Protein AF-A0AAD9RFG1-F1 (afdb_monomer_lite)

pLDDT: mean 76.69, std 13.87, range [43.19, 90.88]

Foldseek 3Di:
DVLVVVLVVVLVVQCPPPPDDLVSNVVSLVVVLVVLVVCLVCLVVVVCPSPVVVVVCCVVPVDDDPSVVVNVVSVVVSVVSCVVCVVSVVVVVDDDPDDDDDPDDDDDD

Radius of gyration: 22.48 Å; chains: 1; bounding box: 61×25×73 Å

Organism: NCBI:txid1348599

Secondary structure (DSSP, 8-state):
-HHHHHHHHHHHHHHT-TT--HHHHHHHHHHHHHHHHHHHHHHHTT--SS-HHHHHHHHHH-PPP-HHHHHHHHHHHHHHHHHHHHHHHHHHHS---------------

Sequence (109 aa):
MVDITAKLNELNLQLQGKGNPAYVLVEELVCFEEKLILFAEDIQSGKLLHFQFLKQYRDKTSATVDTNYFNTVIKKIKDEFADRFEQFMCACAAPPLFTSVSSTRADNM

Structure (mmCIF, N/CA/C/O backbone):
data_AF-A0AAD9RFG1-F1
#
_entry.id   AF-A0AAD9RFG1-F1
#
loop_
_atom_site.group_PDB
_atom_site.id
_atom_site.type_symbol
_atom_site.label_atom_id
_atom_site.label_alt_id
_atom_site.label_comp_id
_atom_site.label_asym_id
_atom_site.label_entity_id
_atom_site.label_seq_id
_atom_site.pdbx_PDB_ins_code
_atom_site.Cartn_x
_atom_site.Cartn_y
_atom_site.Cartn_z
_atom_site.occupancy
_atom_site.B_iso_or_equiv
_atom_site.auth_seq_id
_atom_site.auth_comp_id
_atom_site.auth_asym_id
_atom_site.auth_atom_id
_atom_site.pdbx_PDB_model_num
ATOM 1 N N . MET A 1 1 ? -2.254 -10.567 8.552 1.00 66.69 1 MET A N 1
ATOM 2 C CA . MET A 1 1 ? -1.269 -11.142 7.605 1.00 66.69 1 MET A CA 1
ATOM 3 C C . MET A 1 1 ? -1.923 -11.564 6.295 1.00 66.69 1 MET A C 1
ATOM 5 O O . MET A 1 1 ? -1.438 -11.120 5.269 1.00 66.69 1 MET A O 1
ATOM 9 N N . VAL A 1 2 ? -3.039 -12.313 6.312 1.00 80.44 2 VAL A N 1
ATOM 10 C CA . VAL A 1 2 ? -3.735 -12.796 5.094 1.00 80.44 2 VAL A CA 1
ATOM 11 C C . VAL A 1 2 ? -3.985 -11.704 4.042 1.00 80.44 2 VAL A C 1
ATOM 13 O O . VAL A 1 2 ? -3.655 -11.926 2.883 1.00 80.44 2 VAL A O 1
ATOM 16 N N . ASP A 1 3 ? -4.484 -10.519 4.422 1.00 81.44 3 ASP A N 1
ATOM 17 C CA . ASP A 1 3 ? -4.722 -9.431 3.456 1.00 81.44 3 ASP A CA 1
ATOM 18 C C . ASP A 1 3 ? -3.437 -8.956 2.748 1.00 81.44 3 ASP A C 1
ATOM 20 O O . ASP A 1 3 ? -3.410 -8.832 1.527 1.00 81.44 3 ASP A O 1
ATOM 24 N N . ILE A 1 4 ? -2.354 -8.719 3.503 1.00 79.06 4 ILE A N 1
ATOM 25 C CA . ILE A 1 4 ? -1.070 -8.253 2.946 1.00 79.06 4 ILE A CA 1
ATOM 26 C C . ILE A 1 4 ? -0.481 -9.320 2.024 1.00 79.06 4 ILE A C 1
ATOM 28 O O . ILE A 1 4 ? -0.038 -9.012 0.920 1.00 79.06 4 ILE A O 1
ATOM 32 N N . THR A 1 5 ? -0.513 -10.586 2.442 1.00 83.81 5 THR A N 1
ATOM 33 C CA . THR A 1 5 ? -0.003 -11.694 1.629 1.00 83.81 5 THR A CA 1
ATOM 34 C C . THR A 1 5 ? -0.820 -11.885 0.348 1.00 83.81 5 THR A C 1
ATOM 36 O O . THR A 1 5 ? -0.239 -12.143 -0.704 1.00 83.81 5 THR A O 1
ATOM 39 N N . ALA A 1 6 ? -2.145 -11.708 0.396 1.00 86.69 6 ALA A N 1
ATOM 40 C CA . ALA A 1 6 ? -2.993 -11.764 -0.793 1.00 86.69 6 ALA A CA 1
ATOM 41 C C . ALA A 1 6 ? -2.649 -10.648 -1.792 1.00 86.69 6 ALA A C 1
ATOM 43 O O . ALA A 1 6 ? -2.529 -10.917 -2.987 1.00 86.69 6 ALA A O 1
ATOM 44 N N . LYS A 1 7 ? -2.416 -9.422 -1.303 1.00 81.25 7 LYS A N 1
ATOM 45 C CA . LYS A 1 7 ? -2.021 -8.281 -2.145 1.00 81.25 7 LYS A CA 1
ATOM 46 C C . LYS A 1 7 ? -0.647 -8.452 -2.789 1.00 81.25 7 LYS A C 1
ATOM 48 O O . LYS A 1 7 ? -0.484 -8.132 -3.962 1.00 81.25 7 LYS A O 1
ATOM 53 N N . LEU A 1 8 ? 0.315 -9.016 -2.061 1.00 79.19 8 LEU A N 1
ATOM 54 C CA . LEU A 1 8 ? 1.623 -9.374 -2.618 1.00 79.19 8 LEU A CA 1
ATOM 55 C C . LEU A 1 8 ? 1.518 -10.445 -3.711 1.00 79.19 8 LEU A C 1
ATOM 57 O O . LEU A 1 8 ? 2.215 -10.374 -4.721 1.00 79.19 8 LEU A O 1
ATOM 61 N N . ASN A 1 9 ? 0.646 -11.436 -3.525 1.00 84.06 9 ASN A N 1
ATOM 62 C CA . ASN A 1 9 ? 0.470 -12.497 -4.510 1.00 84.06 9 ASN A CA 1
ATOM 63 C C . ASN A 1 9 ? -0.214 -11.996 -5.791 1.00 84.06 9 ASN A C 1
ATOM 65 O O . ASN A 1 9 ? 0.172 -12.406 -6.881 1.00 84.06 9 ASN A O 1
ATOM 69 N N . GLU A 1 10 ? -1.190 -11.092 -5.666 1.00 83.56 10 GLU A N 1
ATOM 70 C CA . GLU A 1 10 ? -1.838 -10.419 -6.801 1.00 83.56 10 GLU A CA 1
ATOM 71 C C . GLU A 1 10 ? -0.795 -9.736 -7.700 1.00 83.56 10 GLU A C 1
ATOM 73 O O . GLU A 1 10 ? -0.748 -10.009 -8.898 1.00 83.56 10 GLU A O 1
ATOM 78 N N . LEU A 1 11 ? 0.123 -8.966 -7.109 1.00 74.75 11 LEU A N 1
ATOM 79 C CA . LEU A 1 11 ? 1.232 -8.358 -7.844 1.00 74.75 11 LEU A CA 1
ATOM 80 C C . LEU A 1 11 ? 2.156 -9.397 -8.485 1.00 74.75 11 LEU A C 1
ATOM 82 O O . LEU A 1 11 ? 2.520 -9.278 -9.652 1.00 74.75 11 LEU A O 1
ATOM 86 N N . ASN A 1 12 ? 2.571 -10.409 -7.722 1.00 78.81 12 ASN A N 1
ATOM 87 C CA . ASN A 1 12 ? 3.492 -11.427 -8.221 1.00 78.81 12 ASN A CA 1
ATOM 88 C C . ASN A 1 12 ? 2.921 -12.147 -9.457 1.00 78.81 12 ASN A C 1
ATOM 90 O O . ASN A 1 12 ? 3.671 -12.512 -10.358 1.00 78.81 12 ASN A O 1
ATOM 94 N N . LEU A 1 13 ? 1.597 -12.312 -9.529 1.00 81.94 13 LEU A N 1
ATOM 95 C CA . LEU A 1 13 ? 0.913 -12.844 -10.708 1.00 81.94 13 LEU A CA 1
ATOM 96 C C . LEU A 1 13 ? 0.941 -11.867 -11.893 1.00 81.94 13 LEU A C 1
ATOM 98 O O . LEU A 1 13 ? 1.189 -12.305 -13.016 1.00 81.94 13 LEU A O 1
ATOM 102 N N . GLN A 1 14 ? 0.742 -10.564 -11.662 1.00 74.62 14 GLN A N 1
ATOM 103 C CA . GLN A 1 14 ? 0.846 -9.539 -12.712 1.00 74.62 14 GLN A CA 1
ATOM 104 C C . GLN A 1 14 ? 2.267 -9.474 -13.305 1.00 74.62 14 GLN A C 1
ATOM 106 O O . GLN A 1 14 ? 2.431 -9.430 -14.525 1.00 74.62 14 GLN A O 1
ATOM 111 N N . LEU A 1 15 ? 3.299 -9.568 -12.458 1.00 70.94 15 LEU A N 1
ATOM 112 C CA . LEU A 1 15 ? 4.708 -9.560 -12.878 1.00 70.94 15 LEU A CA 1
ATOM 113 C C . LEU A 1 15 ? 5.141 -10.840 -13.615 1.00 70.94 15 LEU A C 1
ATOM 11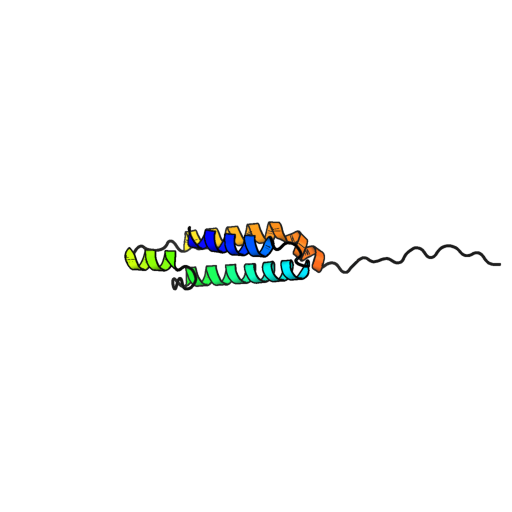5 O O . LEU A 1 15 ? 6.091 -10.811 -14.394 1.00 70.94 15 LEU A O 1
ATOM 119 N N . GLN A 1 16 ? 4.447 -11.963 -13.410 1.00 74.06 16 GLN A N 1
ATOM 120 C CA . GLN A 1 16 ? 4.718 -13.227 -14.109 1.00 74.06 16 GLN A CA 1
ATOM 121 C C . GLN A 1 16 ? 4.189 -13.272 -15.548 1.00 74.06 16 GLN A C 1
ATOM 123 O O . GLN A 1 16 ? 4.438 -14.270 -16.233 1.00 74.06 16 GLN A O 1
ATOM 128 N N . GLY A 1 17 ? 3.458 -12.247 -16.008 1.00 70.12 17 GLY A N 1
ATOM 129 C CA . GLY A 1 17 ? 2.843 -12.195 -17.336 1.00 70.12 17 GLY A CA 1
ATOM 130 C C . GLY A 1 17 ? 3.833 -12.528 -18.457 1.00 70.12 17 GLY A C 1
ATOM 131 O O . GLY A 1 17 ? 4.614 -11.687 -18.903 1.00 70.12 17 GLY A O 1
ATOM 132 N N . LYS A 1 18 ? 3.818 -13.787 -18.915 1.00 57.91 18 LYS A N 1
ATOM 133 C CA . LYS A 1 18 ? 4.684 -14.271 -19.994 1.00 57.91 18 LYS A CA 1
ATOM 134 C C . LYS A 1 18 ? 4.320 -13.536 -21.282 1.00 57.91 18 LYS A C 1
ATOM 136 O O . LYS A 1 18 ? 3.203 -13.675 -21.767 1.00 57.91 18 LYS A O 1
ATOM 141 N N . GLY A 1 19 ? 5.278 -12.802 -21.843 1.00 66.62 19 GLY A N 1
ATOM 142 C CA . GLY A 1 19 ? 5.097 -12.040 -23.083 1.00 66.62 19 GLY A CA 1
ATOM 143 C C . GLY A 1 19 ? 4.798 -10.552 -22.889 1.00 66.62 19 GLY A C 1
ATOM 144 O O . GLY A 1 19 ? 4.578 -9.866 -23.884 1.00 66.62 19 GLY A O 1
ATOM 145 N N . ASN A 1 20 ? 4.823 -10.036 -21.655 1.00 75.94 20 ASN A N 1
ATOM 146 C CA . ASN A 1 20 ? 4.667 -8.602 -21.426 1.00 75.94 20 ASN A CA 1
ATOM 147 C C . ASN A 1 20 ? 5.917 -7.836 -21.898 1.00 75.94 20 ASN A C 1
ATOM 149 O O . ASN A 1 20 ? 7.037 -8.201 -21.527 1.00 75.94 20 ASN A O 1
ATOM 153 N N . PRO A 1 21 ? 5.757 -6.771 -22.703 1.00 76.00 21 PRO A N 1
ATOM 154 C CA . PRO A 1 21 ? 6.871 -5.897 -23.044 1.00 76.00 21 PRO A CA 1
ATOM 155 C C . PRO A 1 21 ? 7.382 -5.179 -21.787 1.00 76.00 21 PRO A C 1
ATOM 157 O O . PRO A 1 21 ? 6.624 -4.923 -20.852 1.00 76.00 21 PRO A O 1
ATOM 160 N N . ALA A 1 22 ? 8.670 -4.824 -21.770 1.00 77.38 22 ALA A N 1
ATOM 161 C CA . ALA A 1 22 ? 9.334 -4.270 -20.585 1.00 77.38 22 ALA A CA 1
ATOM 162 C C . ALA A 1 22 ? 8.635 -3.023 -20.008 1.00 77.38 22 ALA A C 1
ATOM 164 O O . ALA A 1 22 ? 8.614 -2.853 -18.795 1.00 77.38 22 ALA A O 1
ATOM 165 N N . TYR A 1 23 ? 8.011 -2.189 -20.850 1.00 78.62 23 TYR A N 1
ATOM 166 C CA . TYR A 1 23 ? 7.285 -1.003 -20.386 1.00 78.62 23 TYR A CA 1
ATOM 167 C C . TYR A 1 23 ? 6.037 -1.349 -19.552 1.00 78.62 23 TYR A C 1
ATOM 169 O O . TYR A 1 23 ? 5.771 -0.659 -18.578 1.00 78.62 23 TYR A O 1
ATOM 177 N N . VAL A 1 24 ? 5.327 -2.445 -19.861 1.00 81.12 24 VAL A N 1
ATOM 178 C CA . VAL A 1 24 ? 4.171 -2.915 -19.065 1.00 81.12 24 VAL A CA 1
ATOM 179 C C . VAL A 1 24 ? 4.631 -3.374 -17.686 1.00 81.12 24 VAL A C 1
ATOM 181 O O . VAL A 1 24 ? 3.961 -3.126 -16.691 1.00 81.12 24 VAL A O 1
ATOM 184 N N . LEU A 1 25 ? 5.803 -4.013 -17.611 1.00 78.81 25 LEU A N 1
ATOM 185 C CA . LEU A 1 25 ? 6.391 -4.388 -16.327 1.00 78.81 25 LEU A CA 1
ATOM 186 C C . LEU A 1 25 ? 6.741 -3.138 -15.512 1.00 78.81 25 LEU A C 1
ATOM 188 O O . LEU A 1 25 ? 6.383 -3.073 -14.345 1.00 78.81 25 LEU A O 1
ATOM 192 N N . VAL A 1 26 ? 7.371 -2.128 -16.122 1.00 79.56 26 VAL A N 1
ATOM 193 C CA . VAL A 1 26 ? 7.689 -0.857 -15.444 1.00 79.56 26 VAL A CA 1
ATOM 194 C C . VAL A 1 26 ? 6.423 -0.138 -14.960 1.00 79.56 26 VAL A C 1
ATOM 196 O O . VAL A 1 26 ? 6.395 0.317 -13.820 1.00 79.56 26 VAL A O 1
ATOM 199 N N . GLU A 1 27 ? 5.361 -0.081 -15.767 1.00 82.44 27 GLU A N 1
ATOM 200 C CA . GLU A 1 27 ? 4.075 0.507 -15.362 1.00 82.44 27 GLU A CA 1
ATOM 201 C C . GLU A 1 27 ? 3.450 -0.220 -14.161 1.00 82.44 27 GLU A C 1
ATOM 203 O O . GLU A 1 27 ? 3.022 0.431 -13.206 1.00 82.44 27 GLU A O 1
ATOM 208 N N . GLU A 1 28 ? 3.439 -1.557 -14.155 1.00 82.56 28 GLU A N 1
ATOM 209 C CA . GLU A 1 28 ? 2.927 -2.343 -13.021 1.00 82.56 28 GLU A CA 1
ATOM 210 C C . GLU A 1 28 ? 3.781 -2.153 -11.755 1.00 82.56 28 GLU A C 1
ATOM 212 O O . GLU A 1 28 ? 3.233 -2.088 -10.653 1.00 82.56 28 GLU A O 1
ATOM 217 N N . LEU A 1 29 ? 5.107 -2.007 -11.891 1.00 80.94 29 LEU A N 1
ATOM 218 C CA . LEU A 1 29 ? 6.004 -1.720 -10.764 1.00 80.94 29 LEU A CA 1
ATOM 219 C C . LEU A 1 29 ? 5.707 -0.349 -10.140 1.00 80.94 29 LEU A C 1
ATOM 221 O O . LEU A 1 29 ? 5.541 -0.259 -8.922 1.00 80.94 29 LEU A O 1
ATOM 225 N N . VAL A 1 30 ? 5.591 0.696 -10.965 1.00 83.12 30 VAL A N 1
ATOM 226 C CA . VAL A 1 30 ? 5.259 2.058 -10.508 1.00 83.12 30 VAL A CA 1
ATOM 227 C C . VAL A 1 30 ? 3.872 2.080 -9.864 1.00 83.12 30 VAL A C 1
ATOM 229 O O . VAL A 1 30 ? 3.705 2.582 -8.753 1.00 83.12 30 VAL A O 1
ATOM 232 N N . CYS A 1 31 ? 2.881 1.456 -10.507 1.00 86.44 31 CYS A N 1
ATOM 233 C CA . CYS A 1 31 ? 1.524 1.364 -9.971 1.00 86.44 31 CYS A CA 1
ATOM 234 C C . CYS A 1 31 ? 1.487 0.618 -8.627 1.00 86.44 31 CYS A C 1
ATOM 236 O O . CYS A 1 31 ? 0.715 0.965 -7.728 1.00 86.44 31 CYS A O 1
ATOM 238 N N . PHE A 1 32 ? 2.314 -0.415 -8.459 1.00 83.06 32 PHE A N 1
ATOM 239 C CA . PHE A 1 32 ? 2.391 -1.131 -7.193 1.00 83.06 32 PHE A CA 1
ATOM 240 C C . PHE A 1 32 ? 3.010 -0.293 -6.076 1.00 83.06 32 PHE A C 1
ATOM 242 O O . PHE A 1 32 ? 2.506 -0.328 -4.951 1.00 83.06 32 PHE A O 1
ATOM 249 N N . GLU A 1 33 ? 4.050 0.487 -6.371 1.00 84.56 33 GLU A N 1
ATOM 250 C CA . GLU A 1 33 ? 4.629 1.404 -5.390 1.00 84.56 33 GLU A CA 1
ATOM 251 C C . GLU A 1 33 ? 3.580 2.409 -4.881 1.00 84.56 33 GLU A C 1
ATOM 253 O O . GLU A 1 33 ? 3.434 2.593 -3.669 1.00 84.56 33 GLU A O 1
ATOM 258 N N . GLU A 1 34 ? 2.777 2.981 -5.781 1.00 88.44 34 GLU A N 1
ATOM 259 C CA . GLU A 1 34 ? 1.671 3.874 -5.411 1.00 88.44 34 GLU A CA 1
ATOM 260 C C . GLU A 1 34 ? 0.608 3.163 -4.560 1.00 88.44 34 GLU A C 1
ATOM 262 O O . GLU A 1 34 ? 0.138 3.708 -3.555 1.00 88.44 34 GLU A O 1
ATOM 267 N N . LYS A 1 35 ? 0.264 1.911 -4.895 1.00 87.75 35 LYS A N 1
ATOM 268 C CA . LYS A 1 35 ? -0.656 1.094 -4.083 1.00 87.75 35 LYS A CA 1
ATOM 269 C C . LYS A 1 35 ? -0.114 0.854 -2.673 1.00 87.75 35 LYS A C 1
ATOM 271 O O . LYS A 1 35 ? -0.892 0.907 -1.722 1.00 87.75 35 LYS A O 1
ATOM 276 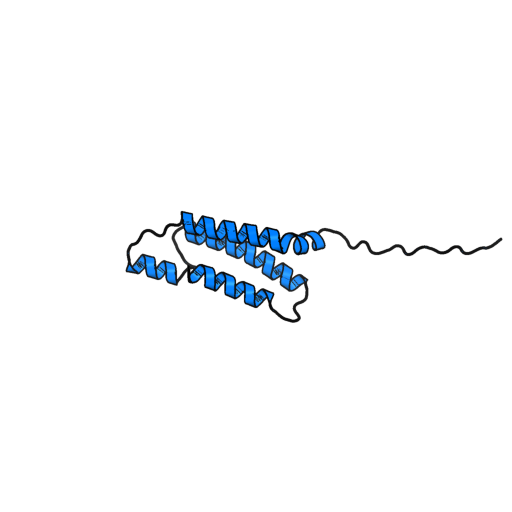N N . LEU A 1 36 ? 1.190 0.612 -2.504 1.00 86.62 36 LEU A N 1
ATOM 277 C CA . LEU A 1 36 ? 1.798 0.442 -1.177 1.00 86.62 36 LEU A CA 1
ATOM 278 C C . LEU A 1 36 ? 1.678 1.710 -0.325 1.00 86.62 36 LEU A C 1
ATOM 280 O O . LEU A 1 36 ? 1.402 1.610 0.873 1.00 86.62 36 LEU A O 1
ATOM 284 N N . ILE A 1 37 ? 1.844 2.886 -0.934 1.00 88.25 37 ILE A N 1
ATOM 285 C CA . ILE A 1 37 ? 1.649 4.177 -0.258 1.00 88.25 37 ILE A CA 1
ATOM 286 C C . ILE A 1 37 ? 0.191 4.309 0.197 1.00 88.25 37 ILE A C 1
ATOM 288 O O . ILE A 1 37 ? -0.068 4.526 1.381 1.00 88.25 37 ILE A O 1
ATOM 292 N N . LEU A 1 38 ? -0.757 4.067 -0.710 1.00 90.88 38 LEU A N 1
ATOM 293 C CA . LEU A 1 38 ? -2.189 4.119 -0.416 1.00 90.88 38 LEU A CA 1
ATOM 294 C C . LEU A 1 38 ? -2.600 3.123 0.683 1.00 90.88 38 LEU A C 1
ATOM 296 O O . LEU A 1 38 ? -3.428 3.432 1.540 1.00 90.88 38 LEU A O 1
ATOM 300 N N . PHE A 1 39 ? -1.992 1.937 0.720 1.00 88.88 39 PHE A N 1
ATOM 301 C CA . PHE A 1 39 ? -2.215 0.963 1.787 1.00 88.88 39 PHE A CA 1
ATOM 302 C C . PHE A 1 39 ? -1.659 1.415 3.136 1.00 88.88 39 PHE A C 1
ATOM 304 O O . PHE A 1 39 ? -2.317 1.205 4.158 1.00 88.88 39 PHE A O 1
ATOM 311 N N . ALA A 1 40 ? -0.480 2.041 3.165 1.00 87.12 40 ALA A N 1
ATOM 312 C CA . ALA A 1 40 ? 0.061 2.606 4.398 1.00 87.12 40 ALA A CA 1
ATOM 313 C C . ALA A 1 40 ? -0.873 3.692 4.959 1.00 87.12 40 ALA A C 1
ATOM 315 O O . ALA A 1 40 ? -1.186 3.677 6.152 1.00 87.12 40 ALA A O 1
ATOM 316 N N . GLU A 1 41 ? -1.378 4.579 4.099 1.00 90.50 41 GLU A N 1
ATOM 317 C CA . GLU A 1 41 ? -2.344 5.619 4.471 1.00 90.50 41 GLU A CA 1
ATOM 318 C C . GLU A 1 41 ? -3.676 5.033 4.965 1.00 90.50 41 GLU A C 1
ATOM 320 O O . GLU A 1 41 ? -4.201 5.466 5.995 1.00 90.50 41 GLU A O 1
ATOM 325 N N . ASP A 1 42 ? -4.212 4.009 4.293 1.00 89.50 42 ASP A N 1
ATOM 326 C CA . ASP A 1 42 ? -5.455 3.341 4.703 1.00 89.50 42 ASP A CA 1
ATOM 327 C C . ASP A 1 42 ? -5.322 2.693 6.093 1.00 89.50 42 ASP A C 1
ATOM 329 O O . ASP A 1 42 ? -6.213 2.841 6.939 1.00 89.50 42 ASP A O 1
ATOM 333 N N . ILE A 1 43 ? -4.182 2.054 6.378 1.00 87.50 43 ILE A N 1
ATOM 334 C CA . ILE A 1 43 ? -3.890 1.478 7.699 1.00 87.50 43 ILE A CA 1
ATOM 335 C C . ILE A 1 43 ? -3.710 2.566 8.759 1.00 87.50 43 ILE A C 1
ATOM 337 O O . ILE A 1 43 ? -4.265 2.435 9.852 1.00 87.50 43 ILE A O 1
ATOM 341 N N . GLN A 1 44 ? -2.977 3.642 8.460 1.00 87.25 44 GLN A N 1
ATOM 342 C CA . GLN A 1 44 ? -2.781 4.757 9.397 1.00 87.25 44 GLN A CA 1
ATOM 343 C C . GLN A 1 44 ? -4.087 5.478 9.721 1.00 87.25 44 GLN A C 1
ATOM 345 O O . GLN A 1 44 ? -4.329 5.829 10.873 1.00 87.25 44 GLN A O 1
ATOM 350 N N . SER A 1 45 ? -4.955 5.650 8.724 1.00 89.00 45 SER A N 1
ATOM 351 C CA . SER A 1 45 ? -6.279 6.240 8.920 1.00 89.00 45 SER A CA 1
ATOM 352 C C . SER A 1 45 ? -7.213 5.349 9.747 1.00 89.00 45 SER A C 1
ATOM 354 O O . SER A 1 45 ? -8.260 5.809 10.204 1.00 89.00 45 SER A O 1
ATOM 356 N N . GLY A 1 46 ? -6.875 4.063 9.900 1.00 85.25 46 GLY A N 1
ATOM 357 C CA . GLY A 1 46 ? -7.697 3.066 10.574 1.00 85.25 46 GLY A CA 1
ATOM 358 C C . GLY A 1 46 ? -8.986 2.712 9.827 1.00 85.25 46 GLY A C 1
ATOM 359 O O . GLY A 1 46 ? -9.791 1.945 10.358 1.00 85.25 46 GLY A O 1
ATOM 360 N N . LYS A 1 47 ? -9.213 3.232 8.612 1.00 88.25 47 LYS A N 1
ATOM 361 C CA . LYS A 1 47 ? -10.430 2.961 7.826 1.00 88.25 47 LYS A CA 1
ATOM 362 C C . LYS A 1 47 ? -10.465 1.522 7.314 1.00 88.25 47 LYS A C 1
ATOM 364 O O . LYS A 1 47 ? -11.542 0.914 7.330 1.00 88.25 47 LYS A O 1
ATOM 369 N N . LEU A 1 48 ? -9.301 0.970 6.958 1.00 88.31 48 LEU A N 1
ATOM 370 C CA . LEU A 1 48 ? -9.122 -0.406 6.480 1.00 88.31 48 LEU A CA 1
ATOM 371 C C . LEU A 1 48 ? -10.021 -0.726 5.271 1.00 88.31 48 LEU A C 1
ATOM 373 O O . LEU A 1 48 ? -10.641 -1.791 5.206 1.00 88.31 48 LEU A O 1
ATOM 377 N N . LEU A 1 49 ? -10.141 0.212 4.329 1.00 89.69 49 LEU A N 1
ATOM 378 C CA . LEU A 1 49 ? -10.946 0.064 3.112 1.00 89.69 49 LEU A CA 1
ATOM 379 C C . LEU A 1 49 ? -10.414 -1.041 2.191 1.00 89.69 49 LEU A C 1
ATOM 381 O O . LEU A 1 49 ? -11.204 -1.723 1.536 1.00 89.69 49 LEU A O 1
ATOM 385 N N . HIS A 1 50 ? -9.098 -1.251 2.176 1.00 87.19 50 HIS A N 1
ATOM 386 C CA . HIS A 1 50 ? -8.425 -2.224 1.310 1.00 87.19 50 HIS A CA 1
ATOM 387 C C . HIS A 1 50 ? -8.078 -3.541 2.017 1.00 87.19 50 HIS A C 1
ATOM 389 O O . HIS A 1 50 ? -7.622 -4.486 1.375 1.00 87.19 50 HIS A O 1
ATOM 395 N N . PHE A 1 51 ? -8.346 -3.625 3.322 1.00 87.31 51 PHE A N 1
ATOM 396 C CA . PHE A 1 51 ?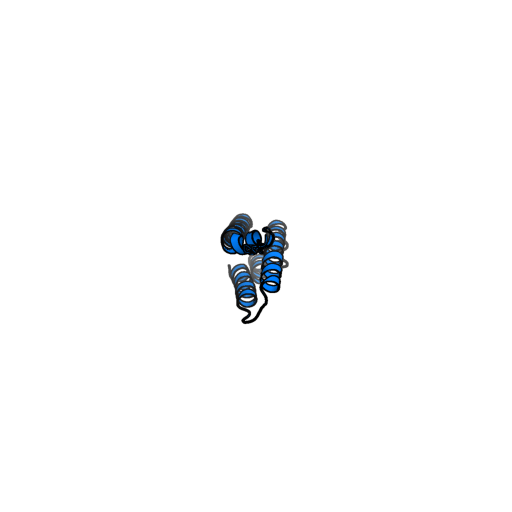 -7.999 -4.751 4.188 1.00 87.31 51 PHE A CA 1
ATOM 397 C C . PHE A 1 51 ?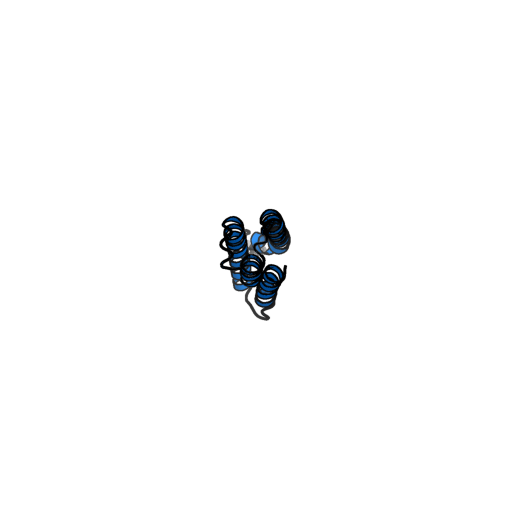 -9.266 -5.378 4.778 1.00 87.31 51 PHE A C 1
ATOM 399 O O . PHE A 1 51 ? -9.572 -5.207 5.958 1.00 87.31 51 PHE A O 1
ATOM 406 N N . GLN A 1 52 ? -10.047 -6.073 3.944 1.00 88.25 52 GLN A N 1
ATOM 407 C CA . GLN A 1 52 ? -11.374 -6.573 4.320 1.00 88.25 52 GLN A CA 1
ATOM 408 C C . GLN A 1 52 ? -11.327 -7.585 5.471 1.00 88.25 52 GLN A C 1
ATOM 410 O O . GLN A 1 52 ? -12.183 -7.518 6.358 1.00 88.25 52 GLN A O 1
ATOM 415 N N . PHE A 1 53 ? -10.343 -8.493 5.503 1.00 87.12 53 PHE A N 1
ATOM 416 C CA . PHE A 1 53 ? -10.254 -9.464 6.599 1.00 87.12 53 PHE A CA 1
ATOM 417 C C . PHE A 1 53 ? -9.812 -8.788 7.899 1.00 87.12 53 PHE A C 1
ATOM 419 O O . PHE A 1 53 ? -10.376 -9.072 8.958 1.00 87.12 53 PHE A O 1
ATOM 426 N N . LEU A 1 54 ? -8.875 -7.840 7.828 1.00 85.62 54 LEU A N 1
ATOM 427 C CA . LEU A 1 54 ? -8.453 -7.039 8.979 1.00 85.62 54 LEU A CA 1
ATOM 428 C C . LEU A 1 54 ? -9.590 -6.168 9.529 1.00 85.62 54 LEU A C 1
ATOM 430 O O . LEU A 1 54 ? -9.790 -6.110 10.743 1.00 85.62 54 LEU A O 1
ATOM 434 N N . LYS A 1 55 ? -10.373 -5.545 8.643 1.00 88.25 55 LYS A N 1
ATOM 435 C CA . LYS A 1 55 ? -11.566 -4.770 8.995 1.00 88.25 55 LYS A CA 1
ATOM 436 C C . LYS A 1 55 ? -12.586 -5.640 9.729 1.00 88.25 55 LYS A C 1
ATOM 438 O O . LYS A 1 55 ? -13.011 -5.289 10.824 1.00 88.25 55 LYS A O 1
ATOM 443 N N . GLN A 1 56 ? -12.907 -6.814 9.181 1.00 88.69 56 GLN A N 1
ATOM 444 C CA . GLN A 1 56 ? -13.821 -7.762 9.827 1.00 88.69 56 GLN A CA 1
ATOM 445 C C . GLN A 1 56 ? -13.300 -8.260 11.179 1.00 88.69 56 GLN A C 1
ATOM 447 O O . GLN A 1 56 ? -14.084 -8.420 12.112 1.00 88.69 56 GLN A O 1
ATOM 452 N N . TYR A 1 57 ? -11.996 -8.524 11.296 1.00 86.75 57 TYR A N 1
ATOM 453 C CA . TYR A 1 57 ? -11.383 -8.953 12.552 1.00 86.75 57 TYR A CA 1
ATOM 454 C C . TYR A 1 57 ? -11.510 -7.878 13.637 1.00 86.75 57 TYR A C 1
ATOM 456 O O . TYR A 1 57 ? -11.938 -8.181 14.754 1.00 86.75 57 TYR A O 1
ATOM 464 N N . ARG A 1 58 ? -11.203 -6.621 13.294 1.00 87.19 58 ARG A N 1
ATOM 465 C CA . ARG A 1 58 ? -11.389 -5.465 14.180 1.00 87.19 58 ARG A CA 1
ATOM 466 C C . ARG A 1 58 ? -12.851 -5.328 14.607 1.00 87.19 58 ARG A C 1
ATOM 468 O O . ARG A 1 58 ? -13.118 -5.228 15.799 1.00 87.19 58 ARG A O 1
ATOM 475 N N . ASP A 1 59 ? -13.779 -5.370 13.653 1.00 88.38 59 ASP A N 1
ATOM 476 C CA . ASP A 1 59 ? -15.209 -5.152 13.908 1.00 88.38 59 ASP A CA 1
ATOM 477 C C . ASP A 1 59 ? -15.825 -6.265 14.777 1.00 88.38 59 ASP A C 1
ATOM 479 O O . ASP A 1 59 ? -16.705 -5.999 15.590 1.00 88.38 59 ASP A O 1
ATO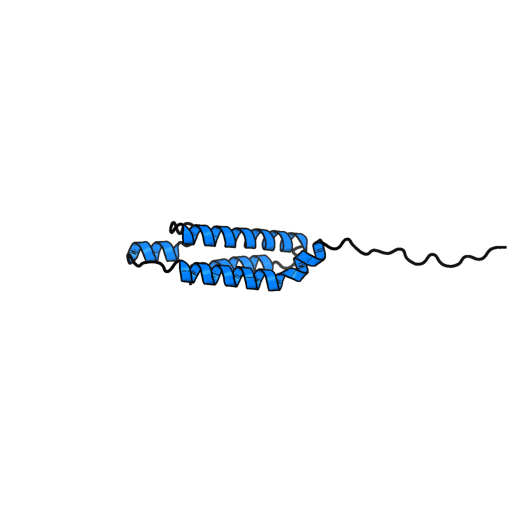M 483 N N . LYS A 1 60 ? -15.345 -7.511 14.646 1.00 88.56 60 LYS A N 1
ATOM 484 C CA . LYS A 1 60 ? -15.818 -8.653 15.451 1.00 88.56 60 LYS A CA 1
ATOM 485 C C . LYS A 1 60 ? -15.212 -8.717 16.850 1.00 88.56 60 LYS A C 1
ATOM 487 O O . LYS A 1 60 ? -15.862 -9.214 17.763 1.00 88.56 60 LYS A O 1
ATOM 492 N N . THR A 1 61 ? -13.964 -8.282 17.004 1.00 86.31 61 THR A N 1
ATOM 493 C CA . THR A 1 61 ? -13.179 -8.539 18.226 1.00 86.31 61 THR A CA 1
ATOM 494 C C . THR A 1 61 ? -13.010 -7.282 19.084 1.00 86.31 61 THR A C 1
ATOM 496 O O . THR A 1 61 ? -12.515 -7.378 20.203 1.00 86.31 61 THR A O 1
ATOM 499 N N . SER A 1 62 ? -13.362 -6.095 18.569 1.00 78.56 62 SER A N 1
ATOM 500 C CA . SER A 1 62 ? -13.016 -4.781 19.150 1.00 78.56 62 SER A CA 1
ATOM 501 C C . SER A 1 62 ? -11.526 -4.639 19.498 1.00 78.56 62 SER A C 1
ATOM 503 O O . SER A 1 62 ? -11.138 -3.791 20.299 1.00 78.56 62 SER A O 1
ATOM 505 N N . ALA A 1 63 ? -10.677 -5.482 18.905 1.00 78.88 63 ALA A N 1
ATOM 506 C CA . ALA A 1 63 ? -9.253 -5.508 19.166 1.00 78.88 63 ALA A CA 1
ATOM 507 C C . ALA A 1 63 ? -8.595 -4.296 18.508 1.00 78.88 63 ALA A C 1
ATOM 509 O O . ALA A 1 63 ? -8.876 -3.962 17.352 1.00 78.88 63 ALA A O 1
ATOM 510 N N . THR A 1 64 ? -7.678 -3.664 19.232 1.00 76.50 64 THR A N 1
ATOM 511 C CA . THR A 1 64 ? -6.801 -2.645 18.670 1.00 76.50 64 THR A CA 1
ATOM 512 C C . THR A 1 64 ? -5.892 -3.289 17.631 1.00 76.50 64 THR A C 1
ATOM 514 O O . THR A 1 64 ? -5.104 -4.187 17.921 1.00 76.50 64 THR A O 1
ATOM 517 N N . VAL A 1 65 ? -6.031 -2.838 16.388 1.00 79.88 65 VAL A N 1
ATOM 518 C CA . VAL A 1 65 ? -5.130 -3.214 15.301 1.00 79.88 65 VAL A CA 1
ATOM 519 C C . VAL A 1 65 ? -3.808 -2.494 15.538 1.00 79.88 65 VAL A C 1
ATOM 521 O O . VAL A 1 65 ? -3.787 -1.267 15.607 1.00 79.88 65 VAL A O 1
ATOM 524 N N . ASP A 1 66 ? -2.711 -3.243 15.659 1.00 83.00 66 ASP A N 1
ATOM 525 C CA . ASP A 1 66 ? -1.368 -2.666 15.743 1.00 83.00 66 ASP A CA 1
ATOM 526 C C . ASP A 1 66 ? -0.961 -2.100 14.377 1.00 83.00 66 ASP A C 1
ATOM 528 O O . ASP A 1 66 ? -0.342 -2.758 13.535 1.00 83.00 66 ASP A O 1
ATOM 532 N N . THR A 1 67 ? -1.361 -0.856 14.139 1.00 82.44 67 THR A N 1
ATOM 533 C CA . THR A 1 67 ? -1.062 -0.123 12.911 1.00 82.44 67 THR A CA 1
ATOM 534 C C . THR A 1 67 ? 0.438 0.101 12.731 1.00 82.44 67 THR A C 1
ATOM 536 O O . THR A 1 67 ? 0.897 0.178 11.591 1.00 82.44 67 THR A O 1
ATOM 539 N N . ASN A 1 68 ? 1.228 0.157 13.808 1.00 86.25 68 ASN A N 1
ATOM 540 C CA . ASN A 1 68 ? 2.677 0.355 13.730 1.00 86.25 68 ASN A CA 1
ATOM 541 C C . ASN A 1 68 ? 3.373 -0.877 13.151 1.00 86.25 68 ASN A C 1
ATOM 543 O O . ASN A 1 68 ? 4.231 -0.746 12.269 1.00 86.25 68 ASN A O 1
ATOM 547 N N . TYR A 1 69 ? 2.962 -2.071 13.582 1.00 87.38 69 TYR A N 1
ATOM 548 C CA . TYR A 1 69 ? 3.441 -3.324 13.003 1.00 87.38 69 TYR A CA 1
ATOM 549 C C . TYR A 1 69 ? 3.174 -3.375 11.494 1.00 87.38 69 TYR A C 1
ATOM 551 O O . TYR A 1 69 ? 4.091 -3.597 10.701 1.00 87.38 69 TYR A O 1
ATOM 559 N N . PHE A 1 70 ? 1.938 -3.095 11.075 1.00 84.00 70 PHE A N 1
ATOM 560 C CA . PHE A 1 70 ? 1.576 -3.138 9.659 1.00 84.00 70 PHE A CA 1
ATOM 561 C C . PHE A 1 70 ? 2.296 -2.080 8.817 1.00 84.00 70 PHE A C 1
ATOM 563 O O . PHE A 1 70 ? 2.767 -2.398 7.727 1.00 84.00 70 PHE A O 1
ATOM 570 N N . ASN A 1 71 ? 2.456 -0.858 9.330 1.00 84.31 71 ASN A N 1
ATOM 571 C CA . ASN A 1 71 ? 3.265 0.167 8.670 1.00 84.31 71 ASN A CA 1
ATOM 572 C C . ASN A 1 71 ? 4.721 -0.278 8.492 1.00 84.31 71 ASN A C 1
ATOM 574 O O . ASN A 1 71 ? 5.314 -0.026 7.447 1.00 84.31 71 ASN A O 1
ATOM 578 N N . THR A 1 72 ? 5.292 -0.961 9.486 1.00 89.69 72 THR A N 1
ATOM 579 C CA . THR A 1 72 ? 6.663 -1.487 9.410 1.00 89.69 72 THR A CA 1
ATOM 580 C C . THR A 1 72 ? 6.782 -2.558 8.330 1.00 89.69 72 THR A C 1
ATOM 582 O O . THR A 1 72 ? 7.726 -2.537 7.543 1.00 89.69 72 THR A O 1
ATOM 585 N N . VAL A 1 73 ? 5.800 -3.460 8.245 1.00 88.00 73 VAL A N 1
ATOM 586 C CA . VAL A 1 73 ? 5.747 -4.490 7.199 1.00 88.00 73 VAL A CA 1
ATOM 587 C C . VAL A 1 73 ? 5.618 -3.861 5.809 1.00 88.00 73 VAL A C 1
ATOM 589 O O . VAL A 1 73 ? 6.367 -4.242 4.915 1.00 88.00 73 VAL A O 1
ATOM 592 N N . ILE A 1 74 ? 4.729 -2.878 5.623 1.00 86.75 74 ILE A N 1
ATOM 593 C CA . ILE A 1 74 ? 4.556 -2.197 4.328 1.00 86.75 74 ILE A CA 1
ATOM 594 C C . ILE A 1 74 ? 5.824 -1.443 3.922 1.00 86.75 74 ILE A C 1
ATOM 596 O O . ILE A 1 74 ? 6.239 -1.549 2.771 1.00 86.75 74 ILE A O 1
ATOM 600 N N . LYS A 1 75 ? 6.475 -0.736 4.854 1.00 87.44 75 LYS A N 1
ATOM 601 C CA . LYS A 1 75 ? 7.760 -0.070 4.588 1.00 87.44 75 LYS A CA 1
ATOM 602 C C . LYS A 1 75 ? 8.823 -1.065 4.146 1.00 87.44 75 LYS A C 1
ATOM 604 O O . LYS A 1 75 ? 9.427 -0.871 3.104 1.00 87.44 75 LYS A O 1
ATOM 609 N N . LYS A 1 76 ? 8.971 -2.176 4.870 1.00 89.00 76 LYS A N 1
ATOM 610 C CA . LYS A 1 76 ? 9.938 -3.216 4.515 1.00 89.00 76 LYS A CA 1
ATOM 611 C C . LYS A 1 76 ? 9.673 -3.805 3.127 1.00 89.00 76 LYS A C 1
ATOM 613 O O . LYS A 1 76 ? 10.609 -4.015 2.370 1.00 89.00 76 LYS A O 1
ATOM 618 N N . ILE A 1 77 ? 8.405 -4.046 2.788 1.00 85.94 77 ILE A N 1
ATOM 619 C CA . ILE A 1 77 ? 8.013 -4.495 1.446 1.00 85.94 77 ILE A CA 1
ATOM 620 C C . ILE A 1 77 ? 8.407 -3.451 0.402 1.00 85.94 77 ILE A C 1
ATOM 622 O O . ILE A 1 77 ? 8.950 -3.821 -0.631 1.00 85.94 77 ILE A O 1
ATOM 626 N N . LYS A 1 78 ? 8.144 -2.166 0.664 1.00 84.75 78 LYS A N 1
ATOM 627 C CA .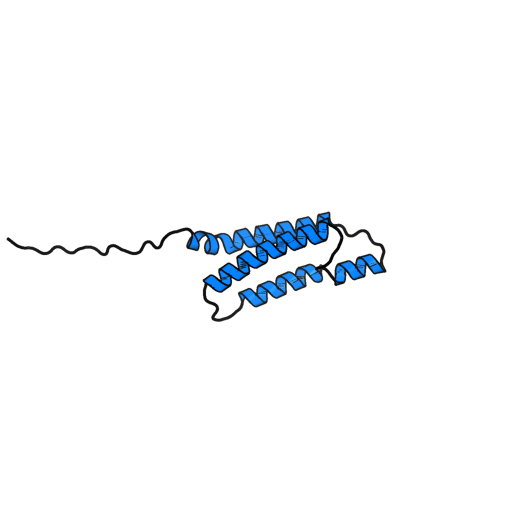 LYS A 1 78 ? 8.510 -1.076 -0.243 1.00 84.75 78 LYS A CA 1
ATOM 628 C C . LYS A 1 78 ? 10.023 -1.026 -0.472 1.00 84.75 78 LYS A C 1
ATOM 630 O O . LYS A 1 78 ? 10.442 -0.945 -1.620 1.00 84.75 78 LYS A O 1
ATOM 635 N N . ASP A 1 79 ? 10.813 -1.116 0.594 1.00 87.12 79 ASP A N 1
ATOM 636 C CA . ASP A 1 79 ? 12.275 -1.067 0.519 1.00 87.12 79 ASP A CA 1
ATOM 637 C C . ASP A 1 79 ? 12.827 -2.283 -0.248 1.00 87.12 79 ASP A C 1
ATOM 639 O O . ASP A 1 79 ? 13.566 -2.125 -1.215 1.00 87.12 79 ASP A O 1
ATOM 643 N N . GLU A 1 80 ? 12.380 -3.501 0.089 1.00 87.06 80 GLU A N 1
ATOM 644 C CA . GLU A 1 80 ? 12.780 -4.720 -0.633 1.00 87.06 80 GLU A CA 1
ATOM 645 C C . GLU A 1 80 ? 12.348 -4.700 -2.108 1.00 87.06 80 GLU A C 1
ATOM 647 O O . GLU A 1 80 ? 13.009 -5.298 -2.961 1.00 87.06 80 GLU A O 1
ATOM 652 N N . PHE A 1 81 ? 11.228 -4.046 -2.417 1.00 82.06 81 PHE A N 1
ATOM 653 C CA . PHE A 1 81 ? 10.754 -3.865 -3.782 1.00 82.06 81 PHE A CA 1
ATOM 654 C C . PHE A 1 81 ? 11.645 -2.879 -4.544 1.00 82.06 81 PHE A C 1
ATOM 656 O O . PHE A 1 81 ? 12.126 -3.213 -5.625 1.00 82.06 81 PHE A O 1
ATOM 663 N N . ALA A 1 82 ? 11.931 -1.711 -3.966 1.00 82.44 82 ALA A N 1
ATOM 664 C CA . ALA A 1 82 ? 12.818 -0.717 -4.563 1.00 82.44 82 ALA A CA 1
ATOM 665 C C . ALA A 1 82 ? 14.208 -1.305 -4.859 1.00 82.44 82 ALA A C 1
ATOM 667 O O . ALA A 1 82 ? 14.671 -1.210 -5.995 1.00 82.44 82 ALA A O 1
ATOM 668 N N . ASP A 1 83 ? 14.806 -2.015 -3.898 1.00 85.31 83 ASP A N 1
ATOM 669 C CA . ASP A 1 83 ? 16.120 -2.654 -4.057 1.00 85.31 83 ASP A CA 1
ATOM 670 C C . ASP A 1 83 ? 16.133 -3.697 -5.188 1.00 85.31 83 ASP A C 1
ATOM 672 O O . ASP A 1 83 ? 17.084 -3.792 -5.967 1.00 85.31 83 ASP A O 1
ATOM 676 N N . ARG A 1 84 ? 15.070 -4.503 -5.312 1.00 82.94 84 ARG A N 1
ATOM 677 C CA . ARG A 1 84 ? 14.981 -5.548 -6.348 1.00 82.94 84 ARG A CA 1
ATOM 678 C C . ARG A 1 84 ? 14.773 -4.984 -7.747 1.00 82.94 84 ARG A C 1
ATOM 680 O O . ARG A 1 84 ? 15.202 -5.617 -8.714 1.00 82.94 84 ARG A O 1
ATOM 687 N N . PHE A 1 85 ? 14.098 -3.843 -7.862 1.00 76.50 85 PHE A N 1
ATOM 688 C CA . PHE A 1 85 ? 13.701 -3.269 -9.147 1.00 76.50 85 PHE A CA 1
ATOM 689 C C . PHE A 1 85 ? 14.501 -2.028 -9.559 1.00 76.50 85 PHE A C 1
ATOM 691 O O . PHE A 1 85 ? 14.306 -1.524 -10.666 1.00 76.50 85 PHE A O 1
ATOM 698 N N . GLU A 1 86 ? 15.464 -1.594 -8.743 1.00 80.19 86 GLU A N 1
ATOM 699 C CA . GLU A 1 86 ? 16.352 -0.459 -9.015 1.00 80.19 86 GLU A CA 1
ATOM 700 C C . GLU A 1 86 ? 16.981 -0.531 -10.417 1.00 80.19 86 GLU A C 1
ATOM 702 O O . GLU A 1 86 ? 16.988 0.451 -11.156 1.00 80.19 86 GLU A O 1
ATOM 707 N N . GLN A 1 87 ? 17.434 -1.716 -10.838 1.00 70.44 87 GLN A N 1
ATOM 708 C CA . GLN A 1 87 ? 18.073 -1.916 -12.144 1.00 70.44 87 GLN A CA 1
ATOM 709 C C . GLN A 1 87 ? 17.120 -1.688 -13.329 1.00 70.44 87 GLN A C 1
ATOM 711 O O . GLN A 1 87 ? 17.553 -1.196 -14.371 1.00 70.44 87 GLN A O 1
ATOM 716 N N . PHE A 1 88 ? 15.828 -1.994 -13.177 1.00 68.38 88 PHE A N 1
ATOM 717 C CA . PHE A 1 88 ? 14.820 -1.754 -14.217 1.00 68.38 88 PHE A CA 1
ATOM 718 C C . PHE A 1 88 ? 14.491 -0.264 -14.348 1.00 68.38 88 PHE A C 1
ATOM 720 O O . PHE A 1 88 ? 14.304 0.231 -15.459 1.00 68.38 88 PHE A O 1
ATOM 727 N N . MET A 1 89 ? 14.483 0.459 -13.227 1.00 66.12 89 MET A N 1
ATOM 728 C CA . MET A 1 89 ? 14.240 1.903 -13.200 1.00 66.12 89 MET A CA 1
ATOM 729 C C . MET A 1 89 ? 15.465 2.694 -13.686 1.00 66.12 89 MET A C 1
ATOM 731 O O . MET A 1 89 ? 15.331 3.643 -14.458 1.00 66.12 89 MET A O 1
ATOM 735 N N . CYS A 1 90 ? 16.670 2.264 -13.306 1.00 64.38 90 CYS A N 1
ATOM 736 C CA . CYS A 1 90 ? 17.936 2.887 -13.696 1.00 64.38 90 CYS A CA 1
ATOM 737 C C . CYS A 1 90 ? 18.236 2.713 -15.197 1.00 64.38 90 CYS A C 1
ATOM 739 O O . CYS A 1 90 ? 18.693 3.649 -15.855 1.00 64.38 90 CYS A O 1
ATOM 741 N N . ALA A 1 91 ? 17.897 1.558 -15.783 1.00 55.50 91 ALA A N 1
ATOM 742 C CA . ALA A 1 91 ? 18.073 1.303 -17.215 1.00 55.50 91 ALA A CA 1
ATOM 743 C C . ALA A 1 91 ? 17.209 2.204 -18.121 1.00 55.50 91 ALA A C 1
ATOM 745 O O . ALA A 1 91 ? 17.582 2.445 -19.266 1.00 55.50 91 ALA A O 1
ATOM 746 N N . CYS A 1 92 ? 16.085 2.731 -17.623 1.00 51.59 92 CYS A N 1
ATOM 747 C CA . CYS A 1 92 ? 15.238 3.673 -18.362 1.00 51.59 92 CYS A CA 1
ATOM 748 C C . CYS A 1 92 ? 15.784 5.120 -18.319 1.00 51.59 92 CYS A C 1
ATOM 750 O O . CYS A 1 92 ? 15.462 5.936 -19.180 1.00 51.59 92 CYS A O 1
ATOM 752 N N . ALA A 1 93 ? 16.641 5.442 -17.339 1.00 49.50 93 ALA A N 1
ATOM 753 C CA . ALA A 1 93 ? 17.222 6.774 -17.151 1.00 49.50 93 ALA A CA 1
ATOM 754 C C . ALA A 1 93 ? 18.535 7.001 -17.929 1.00 49.50 93 ALA A C 1
ATOM 756 O O . ALA A 1 93 ? 19.002 8.138 -18.023 1.00 49.50 93 ALA A O 1
ATOM 757 N N . ALA A 1 94 ? 19.132 5.953 -18.506 1.00 48.69 94 ALA A N 1
ATOM 758 C CA . ALA A 1 94 ? 20.294 6.079 -19.380 1.00 48.69 94 ALA A CA 1
ATOM 759 C C . ALA A 1 94 ? 19.842 6.150 -20.853 1.00 48.69 94 ALA A C 1
ATOM 761 O O . ALA A 1 94 ? 19.209 5.208 -21.334 1.00 48.69 94 ALA A O 1
ATOM 762 N N . PRO A 1 95 ? 20.155 7.226 -21.606 1.00 50.38 95 PRO A N 1
ATOM 763 C CA . PRO A 1 95 ? 19.878 7.251 -23.038 1.00 50.38 95 PRO A CA 1
ATOM 764 C C . PRO A 1 95 ? 20.632 6.107 -23.735 1.00 50.38 95 PRO A C 1
ATOM 766 O O . PRO A 1 95 ? 21.731 5.746 -23.298 1.00 50.38 95 PRO A O 1
ATOM 769 N N . PRO A 1 96 ? 20.080 5.532 -24.822 1.00 50.59 96 PRO A N 1
ATOM 770 C CA . PRO A 1 96 ? 20.736 4.445 -25.523 1.00 50.59 96 PRO A CA 1
ATOM 771 C C . PRO A 1 96 ? 22.085 4.938 -26.045 1.00 50.59 96 PRO A C 1
ATOM 773 O O . PRO A 1 96 ? 22.158 5.790 -26.930 1.00 50.59 96 PRO A O 1
ATOM 776 N N . LEU A 1 97 ? 23.161 4.372 -25.500 1.00 51.81 97 LEU A N 1
ATOM 777 C CA . LEU A 1 97 ? 24.488 4.380 -26.103 1.00 51.81 97 LEU A CA 1
ATOM 778 C C . LEU A 1 97 ? 24.424 3.554 -27.395 1.00 51.81 97 LEU A C 1
ATOM 780 O O . LEU A 1 97 ? 24.929 2.438 -27.460 1.00 51.81 97 LEU A O 1
ATOM 784 N N . PHE A 1 98 ? 23.775 4.087 -28.429 1.00 47.00 98 PHE A N 1
ATOM 785 C CA . PHE A 1 98 ? 23.900 3.575 -29.785 1.00 47.00 98 PHE A CA 1
ATOM 786 C C . PHE A 1 98 ? 24.826 4.488 -30.588 1.00 47.00 98 PHE A C 1
ATOM 788 O O . PHE A 1 98 ? 24.445 5.525 -31.118 1.00 47.00 98 PHE A O 1
ATOM 795 N N . THR A 1 99 ? 26.079 4.035 -30.629 1.00 51.78 99 THR A N 1
ATOM 796 C CA . THR A 1 99 ? 26.861 3.830 -31.854 1.00 51.78 99 THR A CA 1
ATOM 797 C C . THR A 1 99 ? 26.983 5.014 -32.819 1.00 51.78 99 THR A C 1
ATOM 799 O O . THR A 1 99 ? 26.139 5.197 -33.694 1.00 51.78 99 THR A O 1
ATOM 802 N N . SER A 1 100 ? 28.151 5.664 -32.840 1.00 43.19 100 SER A N 1
ATOM 803 C CA . SER A 1 100 ? 28.809 5.830 -34.137 1.00 43.19 100 SER A CA 1
ATOM 804 C C . SER A 1 100 ? 29.796 4.679 -34.309 1.00 43.19 100 SER A C 1
ATOM 806 O O . SER A 1 100 ? 30.798 4.540 -33.609 1.00 43.19 100 SER A O 1
ATOM 808 N N . VAL A 1 101 ? 29.425 3.776 -35.213 1.00 47.91 101 VAL A N 1
ATOM 809 C CA . VAL A 1 101 ? 30.338 2.816 -35.819 1.00 47.91 101 VAL A CA 1
ATOM 810 C C . VAL A 1 101 ? 31.450 3.616 -36.500 1.00 47.91 101 VAL A C 1
ATOM 812 O O . VAL A 1 101 ? 31.198 4.610 -37.177 1.00 47.91 101 VAL A O 1
ATOM 815 N N . SER A 1 102 ? 32.680 3.167 -36.284 1.00 51.94 102 SER A N 1
ATOM 816 C CA . SER A 1 102 ? 33.906 3.565 -36.972 1.00 51.94 102 SER A CA 1
ATOM 817 C C . SER A 1 102 ? 33.689 3.911 -38.451 1.00 51.94 102 SER A C 1
ATOM 819 O O . SER A 1 102 ? 33.361 3.031 -39.247 1.00 51.94 102 SER A O 1
ATOM 821 N N . SER A 1 103 ? 33.949 5.167 -38.832 1.00 47.66 103 SER A N 1
ATOM 822 C CA . SER A 1 103 ? 34.177 5.518 -40.235 1.00 47.66 103 SER A CA 1
ATOM 823 C C . SER A 1 103 ? 35.579 5.065 -40.618 1.00 47.66 103 SER A C 1
ATOM 825 O O . SER A 1 103 ? 36.584 5.688 -40.274 1.00 47.66 103 SER A O 1
ATOM 827 N N . THR A 1 104 ? 35.619 3.927 -41.298 1.00 52.62 104 THR A N 1
ATOM 828 C CA . THR A 1 104 ? 36.781 3.345 -41.952 1.00 52.62 104 THR A CA 1
ATOM 829 C C . THR A 1 104 ? 37.477 4.370 -42.847 1.00 52.62 104 THR A C 1
ATOM 831 O O . THR A 1 104 ? 36.846 5.085 -43.623 1.00 52.62 104 THR A O 1
ATOM 834 N N . ARG A 1 105 ? 38.805 4.385 -42.730 1.00 50.84 105 ARG A N 1
ATOM 835 C CA . ARG A 1 105 ? 39.782 4.794 -43.741 1.00 50.84 105 ARG A CA 1
ATOM 836 C C . ARG A 1 105 ? 39.270 4.535 -45.167 1.00 50.84 105 ARG A C 1
ATOM 838 O O . ARG A 1 105 ? 39.018 3.389 -45.524 1.00 50.84 105 ARG A O 1
ATOM 845 N N . ALA A 1 106 ? 39.188 5.588 -45.970 1.00 49.00 106 ALA A N 1
ATOM 846 C CA . ALA A 1 106 ? 39.218 5.495 -47.421 1.00 49.00 106 ALA A CA 1
ATOM 847 C C . ALA A 1 106 ? 40.353 6.400 -47.902 1.00 49.00 106 ALA A C 1
ATOM 849 O O . ALA A 1 106 ? 40.327 7.615 -47.707 1.00 49.00 106 ALA A O 1
ATOM 850 N N . ASP A 1 107 ? 41.382 5.761 -48.443 1.00 52.56 107 ASP A N 1
ATOM 851 C CA . ASP A 1 107 ? 42.456 6.376 -49.204 1.00 52.56 107 ASP A CA 1
ATOM 852 C C . ASP A 1 107 ? 41.876 7.184 -50.386 1.00 52.56 107 ASP A C 1
ATOM 854 O O . ASP A 1 107 ? 40.975 6.692 -51.065 1.00 52.56 107 ASP A O 1
ATOM 858 N N . ASN A 1 108 ? 42.395 8.392 -50.657 1.00 47.34 108 ASN A N 1
ATOM 859 C CA . ASN A 1 108 ? 42.700 8.821 -52.030 1.00 47.34 108 ASN A CA 1
ATOM 860 C C . ASN A 1 108 ? 43.471 10.157 -52.111 1.00 47.34 108 ASN A C 1
ATOM 862 O O . ASN A 1 108 ? 42.945 11.199 -51.733 1.00 47.34 108 ASN A O 1
ATOM 866 N N . MET A 1 109 ? 44.670 10.023 -52.695 1.00 44.41 109 MET A N 1
ATOM 867 C CA . MET A 1 109 ? 45.510 10.935 -53.498 1.00 44.41 109 MET A CA 1
ATOM 868 C C . MET A 1 109 ? 45.965 12.292 -52.950 1.00 44.41 109 MET A C 1
ATOM 870 O O . MET A 1 109 ? 45.144 13.224 -52.842 1.00 44.41 109 MET A O 1
#